Protein AF-Q6W988-F1 (afdb_monomer_lite)

Organism: NCBI:txid39110

Structure (mmCIF, N/CA/C/O backbone):
data_AF-Q6W988-F1
#
_entry.id   AF-Q6W988-F1
#
loop_
_atom_site.group_PDB
_atom_site.id
_atom_site.type_symbol
_atom_site.label_atom_id
_atom_site.label_alt_id
_atom_si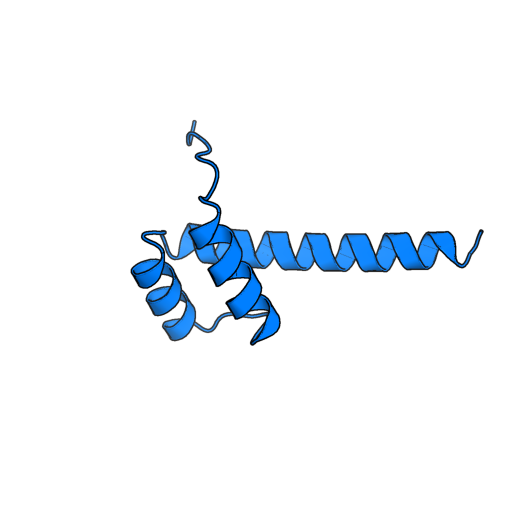te.label_comp_id
_atom_site.label_asym_id
_atom_site.label_entity_id
_atom_site.label_seq_id
_atom_site.pdbx_PDB_ins_code
_atom_site.Cartn_x
_atom_site.Cartn_y
_atom_site.Cartn_z
_atom_site.occupancy
_atom_site.B_iso_or_equiv
_atom_site.auth_seq_id
_atom_site.auth_comp_id
_atom_site.auth_asym_id
_atom_site.auth_atom_id
_atom_site.pdbx_PDB_model_num
ATOM 1 N N . GLU A 1 1 ? 0.554 19.054 10.063 1.00 51.75 1 GLU A N 1
ATOM 2 C CA . GLU A 1 1 ? 1.350 17.808 10.078 1.00 51.75 1 GLU A CA 1
ATOM 3 C C . GLU A 1 1 ? 0.407 16.602 10.045 1.00 51.75 1 GLU A C 1
ATOM 5 O O . GLU A 1 1 ? -0.431 16.469 10.929 1.00 51.75 1 GLU A O 1
ATOM 10 N N . ARG A 1 2 ? 0.420 15.774 8.987 1.00 65.75 2 ARG A N 1
ATOM 11 C CA . ARG A 1 2 ? -0.448 14.580 8.940 1.00 65.75 2 ARG A CA 1
ATOM 12 C C . ARG A 1 2 ? 0.156 13.548 9.895 1.00 65.75 2 ARG A C 1
ATOM 14 O O . ARG A 1 2 ? 1.203 12.988 9.571 1.00 65.75 2 ARG A O 1
ATOM 21 N N . ARG A 1 3 ? -0.468 13.325 11.059 1.00 69.81 3 ARG A N 1
ATOM 22 C CA . ARG A 1 3 ? -0.024 12.298 12.016 1.00 69.81 3 ARG A CA 1
ATOM 23 C C . ARG A 1 3 ? 0.100 10.965 11.282 1.00 69.81 3 ARG A C 1
ATOM 25 O O . ARG A 1 3 ? -0.855 10.494 10.664 1.00 69.81 3 ARG A O 1
ATOM 32 N N . ARG A 1 4 ? 1.300 10.386 11.296 1.00 74.69 4 ARG A N 1
ATOM 33 C CA . ARG A 1 4 ? 1.520 9.042 10.765 1.00 74.69 4 ARG A CA 1
ATOM 34 C C . ARG A 1 4 ? 0.946 8.058 11.770 1.00 74.69 4 ARG A C 1
ATOM 36 O O . ARG A 1 4 ? 1.533 7.850 12.823 1.00 74.69 4 ARG A O 1
ATOM 43 N N . CYS A 1 5 ? -0.183 7.459 11.430 1.00 82.06 5 CYS A N 1
ATOM 44 C CA . CYS A 1 5 ? -0.681 6.299 12.149 1.00 82.06 5 CYS A CA 1
ATOM 45 C C . CYS A 1 5 ? -0.104 5.045 11.478 1.00 82.06 5 CYS A C 1
ATOM 47 O O . CYS A 1 5 ? -0.254 4.905 10.258 1.00 82.06 5 CYS A O 1
ATOM 49 N N . PRO A 1 6 ? 0.593 4.167 12.217 1.00 89.25 6 PRO A N 1
ATOM 50 C CA . PRO A 1 6 ? 1.031 2.893 11.668 1.00 89.25 6 PRO A CA 1
ATOM 51 C C . PRO A 1 6 ? -0.189 2.044 11.290 1.00 89.25 6 PRO A C 1
ATOM 53 O O . PRO A 1 6 ? -1.203 2.058 11.986 1.00 89.25 6 PRO A O 1
ATOM 56 N N . TYR A 1 7 ? -0.084 1.309 10.182 1.00 94.88 7 TYR A N 1
ATOM 57 C CA . TYR A 1 7 ? -1.107 0.340 9.795 1.00 94.88 7 TYR A CA 1
ATOM 58 C C . TYR A 1 7 ? -1.124 -0.824 10.787 1.00 94.88 7 TYR A C 1
ATOM 60 O O . TYR A 1 7 ? -0.078 -1.230 11.302 1.00 94.8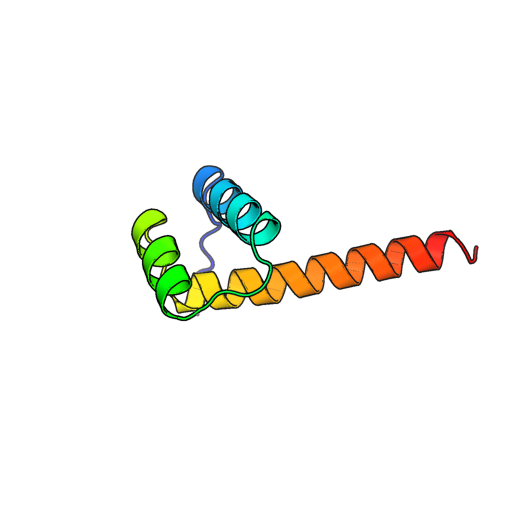8 7 TYR A O 1
ATOM 68 N N . THR A 1 8 ? -2.302 -1.386 11.043 1.00 96.75 8 THR A N 1
ATOM 69 C CA . THR A 1 8 ? -2.423 -2.580 11.885 1.00 96.75 8 THR A CA 1
ATOM 70 C C . THR A 1 8 ? -1.770 -3.790 11.205 1.00 96.75 8 THR A C 1
ATOM 72 O O . THR A 1 8 ? -1.511 -3.795 9.994 1.00 96.75 8 THR A O 1
ATOM 75 N N . LYS A 1 9 ? -1.515 -4.857 11.976 1.00 95.88 9 LYS A N 1
ATOM 76 C CA . LYS A 1 9 ? -0.992 -6.118 11.421 1.00 95.88 9 LYS A CA 1
ATOM 77 C C . LYS A 1 9 ? -1.919 -6.679 10.337 1.00 95.88 9 LYS A C 1
ATOM 79 O O . LYS A 1 9 ? -1.435 -7.093 9.292 1.00 95.88 9 LYS A O 1
ATOM 84 N N . HIS A 1 10 ? -3.232 -6.618 10.564 1.00 96.56 10 HIS A N 1
ATOM 85 C CA . HIS A 1 10 ? -4.241 -7.053 9.599 1.00 96.56 10 HIS A CA 1
ATOM 86 C C . HIS A 1 10 ? -4.207 -6.214 8.313 1.00 96.56 10 HIS A C 1
ATOM 88 O O . HIS A 1 10 ? -4.095 -6.774 7.229 1.00 96.56 10 HIS A O 1
ATOM 94 N N . GLN A 1 11 ? -4.185 -4.880 8.426 1.00 97.44 11 GLN A N 1
ATOM 95 C CA . GLN A 1 11 ? -4.079 -3.998 7.256 1.00 97.44 11 GLN A CA 1
ATOM 96 C C . GLN A 1 11 ? -2.814 -4.282 6.442 1.00 97.44 11 GLN A C 1
ATOM 98 O O . GLN A 1 11 ? -2.860 -4.351 5.219 1.00 97.44 11 GLN A O 1
ATOM 103 N N . THR A 1 12 ? -1.680 -4.476 7.117 1.00 97.19 12 THR A N 1
ATOM 104 C CA . THR A 1 12 ? -0.412 -4.787 6.445 1.00 97.19 12 THR A CA 1
ATOM 105 C C . THR A 1 12 ? -0.463 -6.144 5.741 1.00 97.19 12 THR A C 1
ATOM 107 O O . THR A 1 12 ? 0.019 -6.254 4.618 1.00 97.19 12 THR A O 1
ATOM 110 N N . LEU A 1 13 ? -1.058 -7.157 6.377 1.00 97.69 13 LEU A N 1
ATOM 111 C CA . LEU A 1 13 ? -1.197 -8.499 5.813 1.00 97.69 13 LEU A CA 1
ATOM 112 C C . LEU A 1 13 ? -2.009 -8.484 4.515 1.00 97.69 13 LEU A C 1
ATOM 114 O O . LEU A 1 13 ? -1.553 -9.019 3.510 1.00 97.69 13 LEU A O 1
ATOM 118 N N . GLU A 1 14 ? -3.184 -7.858 4.526 1.00 97.94 14 GLU A N 1
ATOM 119 C CA . GLU A 1 14 ? -4.055 -7.810 3.348 1.00 97.94 14 GLU A CA 1
ATOM 120 C C . GLU A 1 14 ? -3.439 -6.981 2.210 1.00 97.94 14 GLU A C 1
ATOM 122 O O . GLU A 1 14 ? -3.519 -7.372 1.048 1.00 97.94 14 GLU A O 1
ATOM 127 N N . LEU A 1 15 ? -2.726 -5.892 2.527 1.00 98.00 15 LEU A N 1
ATOM 128 C CA . LEU A 1 15 ? -1.971 -5.126 1.527 1.00 98.00 15 LEU A CA 1
ATOM 129 C C . LEU A 1 15 ? -0.842 -5.951 0.881 1.00 98.00 15 LEU A C 1
ATOM 131 O O . LEU A 1 15 ? -0.633 -5.853 -0.328 1.00 98.00 15 LEU A O 1
ATOM 135 N N . GLU A 1 16 ? -0.114 -6.764 1.655 1.00 97.94 16 GLU A N 1
ATOM 136 C CA . GLU A 1 16 ? 0.920 -7.663 1.117 1.00 97.94 16 GLU A CA 1
ATOM 137 C C . GLU A 1 16 ? 0.312 -8.786 0.268 1.00 97.94 16 GLU A C 1
ATOM 139 O O . GLU A 1 16 ? 0.825 -9.050 -0.818 1.00 97.94 16 GLU A O 1
ATOM 144 N N . LYS A 1 17 ? -0.795 -9.404 0.705 1.00 97.38 17 LYS A N 1
ATOM 145 C CA . LYS A 1 17 ? -1.518 -10.410 -0.094 1.00 97.38 17 LYS A CA 1
ATOM 146 C C . LYS A 1 17 ? -1.944 -9.841 -1.444 1.00 97.38 17 LYS A C 1
ATOM 148 O O . LYS A 1 17 ? -1.672 -10.446 -2.478 1.00 97.38 17 LYS A O 1
ATOM 153 N N . GLU A 1 18 ? -2.543 -8.653 -1.438 1.00 97.50 18 GLU A N 1
ATOM 154 C CA . GLU A 1 18 ? -2.967 -7.987 -2.666 1.00 97.50 18 GLU A CA 1
ATOM 155 C C . GLU A 1 18 ? -1.774 -7.650 -3.571 1.00 97.50 18 GLU A C 1
ATOM 157 O O . GLU A 1 18 ? -1.842 -7.830 -4.782 1.00 97.50 18 GLU A O 1
ATOM 162 N N . PHE A 1 19 ? -0.651 -7.207 -2.999 1.00 97.06 19 PHE A N 1
ATOM 163 C CA . PHE A 1 19 ? 0.562 -6.911 -3.763 1.00 97.06 19 PHE A CA 1
ATOM 164 C C . PHE A 1 19 ? 1.170 -8.144 -4.438 1.00 97.06 19 PHE A C 1
ATOM 166 O O . PHE A 1 19 ? 1.701 -8.030 -5.543 1.00 97.06 19 PHE A O 1
ATOM 173 N N . LEU A 1 20 ? 1.116 -9.301 -3.771 1.00 95.75 20 LEU A N 1
ATOM 174 C CA . LEU A 1 20 ? 1.560 -10.580 -4.328 1.00 95.75 20 LEU A CA 1
ATOM 175 C C . LEU A 1 20 ? 0.643 -11.056 -5.458 1.00 95.75 20 LEU A C 1
ATOM 177 O O . LEU A 1 20 ? 1.132 -11.655 -6.411 1.00 95.75 20 LEU A O 1
ATOM 181 N N . TYR A 1 21 ? -0.657 -10.760 -5.371 1.00 96.00 21 TYR A N 1
ATOM 182 C CA . TYR A 1 21 ? -1.609 -11.031 -6.445 1.00 96.00 21 TYR A CA 1
ATOM 183 C C . TYR A 1 21 ? -1.393 -10.100 -7.647 1.00 96.00 21 TYR A C 1
ATOM 185 O O . TYR A 1 21 ? -1.285 -10.554 -8.784 1.00 96.00 21 TYR A O 1
ATOM 193 N N . ASN A 1 22 ? -1.288 -8.790 -7.405 1.00 94.31 22 ASN A N 1
ATOM 194 C CA . ASN A 1 22 ? -0.984 -7.801 -8.430 1.00 94.31 22 ASN A CA 1
ATOM 195 C C . ASN A 1 22 ? -0.226 -6.600 -7.847 1.00 94.31 22 ASN A C 1
ATOM 197 O O . ASN A 1 22 ? -0.727 -5.842 -7.019 1.00 94.31 22 ASN A O 1
ATOM 201 N N . MET A 1 23 ? 0.973 -6.342 -8.365 1.00 95.25 23 MET A N 1
ATOM 202 C CA . MET A 1 23 ? 1.826 -5.241 -7.907 1.00 95.25 23 MET A CA 1
ATOM 203 C C . MET A 1 23 ? 1.312 -3.837 -8.291 1.00 95.25 23 MET A C 1
ATOM 205 O O . MET A 1 23 ? 1.869 -2.822 -7.834 1.00 95.25 23 MET A O 1
ATOM 209 N N . TYR A 1 24 ? 0.284 -3.754 -9.140 1.00 96.31 24 TYR A N 1
ATOM 210 C CA . TYR A 1 24 ? -0.324 -2.521 -9.635 1.00 96.31 24 TYR A CA 1
ATOM 211 C C . TYR A 1 24 ? -1.846 -2.569 -9.496 1.00 96.31 24 TYR A C 1
ATOM 213 O O . TYR A 1 24 ? -2.523 -3.379 -10.114 1.00 96.31 24 TYR A O 1
ATOM 221 N N . LEU A 1 25 ? -2.404 -1.639 -8.726 1.00 95.00 25 LEU A N 1
ATOM 222 C CA . LEU A 1 25 ? -3.851 -1.556 -8.551 1.00 95.00 25 LEU A CA 1
ATOM 223 C C . LEU A 1 25 ? -4.530 -0.830 -9.711 1.00 95.00 25 LEU A C 1
ATOM 225 O O . LEU A 1 25 ? -4.136 0.285 -10.071 1.00 95.00 25 LEU A O 1
ATOM 229 N N . THR A 1 26 ? -5.627 -1.409 -10.195 1.00 96.75 26 THR A N 1
ATOM 230 C CA . THR A 1 26 ? -6.638 -0.695 -10.983 1.00 96.75 26 THR A CA 1
ATOM 231 C C . THR A 1 26 ? -7.426 0.273 -10.089 1.00 96.75 26 THR A C 1
ATOM 233 O O . THR A 1 26 ? -7.253 0.316 -8.865 1.00 96.75 26 THR A O 1
ATOM 236 N N . ARG A 1 27 ? -8.281 1.114 -10.687 1.00 96.38 27 ARG A N 1
ATOM 237 C CA . ARG A 1 27 ? -9.151 2.021 -9.922 1.00 96.38 27 ARG A CA 1
ATOM 238 C C . ARG A 1 27 ? -10.117 1.251 -9.025 1.00 96.38 27 ARG A C 1
ATOM 240 O O . ARG A 1 27 ? -10.171 1.550 -7.837 1.00 96.38 27 ARG A O 1
ATOM 247 N N . ASP A 1 28 ? -10.793 0.255 -9.577 1.00 97.25 28 ASP A N 1
ATOM 248 C CA . ASP A 1 28 ? -11.844 -0.474 -8.867 1.00 97.25 28 ASP A CA 1
ATOM 249 C C . ASP A 1 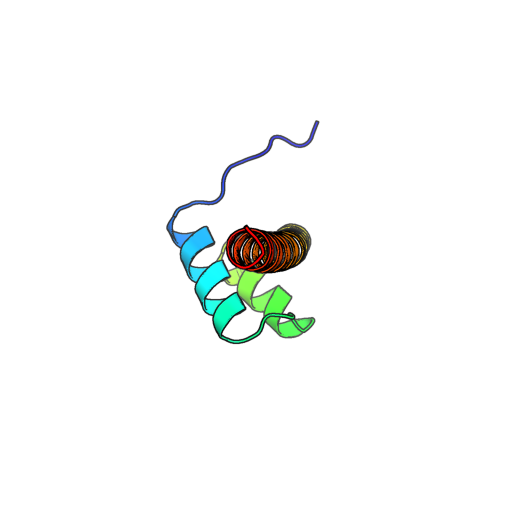28 ? -11.264 -1.301 -7.722 1.00 97.25 28 ASP A C 1
ATOM 251 O O . ASP A 1 28 ? -11.734 -1.209 -6.590 1.00 97.25 28 ASP A O 1
ATOM 255 N N . ARG A 1 29 ? -10.137 -1.988 -7.958 1.00 96.94 29 ARG A N 1
ATOM 256 C CA . ARG A 1 29 ? -9.494 -2.770 -6.897 1.00 96.94 29 ARG A CA 1
ATOM 257 C C . ARG A 1 29 ? -8.976 -1.895 -5.760 1.00 96.94 29 ARG A C 1
ATOM 259 O O . ARG A 1 29 ? -9.050 -2.267 -4.594 1.00 96.94 29 ARG A O 1
ATOM 266 N N . ARG A 1 30 ? -8.480 -0.696 -6.077 1.00 98.06 30 ARG A N 1
ATOM 267 C CA . ARG A 1 30 ? -8.054 0.266 -5.055 1.00 98.06 30 ARG A CA 1
ATOM 268 C C . ARG A 1 30 ? -9.220 0.729 -4.181 1.00 98.06 30 ARG A C 1
ATOM 270 O O . ARG A 1 30 ? -9.006 0.891 -2.984 1.00 98.06 30 ARG A O 1
ATOM 277 N N . LEU A 1 31 ? -10.399 0.960 -4.762 1.00 97.94 31 LEU A N 1
ATOM 278 C CA . LEU A 1 31 ? -11.606 1.325 -4.015 1.00 97.94 31 LEU A CA 1
ATOM 279 C C . LEU A 1 31 ? -12.028 0.196 -3.071 1.00 97.94 31 LEU A C 1
ATOM 281 O O . LEU A 1 31 ? -12.273 0.443 -1.893 1.00 97.94 31 LEU A O 1
ATOM 285 N N . GLU A 1 32 ? -12.032 -1.039 -3.565 1.00 97.69 32 GLU A N 1
ATOM 286 C CA . GLU A 1 32 ? -12.407 -2.216 -2.781 1.00 97.69 32 GLU A CA 1
ATOM 287 C C . GLU A 1 32 ? -11.459 -2.443 -1.593 1.00 97.69 32 GLU A C 1
ATOM 289 O O . GLU A 1 32 ? -11.896 -2.519 -0.446 1.00 97.69 32 GLU A O 1
ATOM 294 N N . VAL A 1 33 ? -10.145 -2.449 -1.840 1.00 97.19 33 VAL A N 1
ATOM 295 C CA . VAL A 1 33 ? -9.124 -2.624 -0.792 1.00 97.19 33 VAL A CA 1
ATOM 296 C C . VAL A 1 33 ? -9.168 -1.483 0.228 1.00 97.19 33 VAL A C 1
ATOM 298 O O . VAL A 1 33 ? -8.995 -1.708 1.425 1.00 97.19 33 VAL A O 1
ATOM 301 N N . ALA A 1 34 ? -9.410 -0.250 -0.225 1.00 97.75 34 ALA A N 1
ATOM 302 C CA . ALA A 1 34 ? -9.579 0.900 0.660 1.00 97.75 34 ALA A CA 1
ATOM 303 C C . ALA A 1 34 ? -10.777 0.709 1.606 1.00 97.75 34 ALA A C 1
ATOM 305 O O . ALA A 1 34 ? -10.626 0.894 2.816 1.00 97.75 34 ALA A O 1
ATOM 306 N N . GLY A 1 35 ? -11.922 0.270 1.071 1.00 97.56 35 GLY A N 1
ATOM 307 C CA . GLY A 1 35 ? -13.122 -0.032 1.852 1.00 97.56 35 GLY A CA 1
ATOM 308 C C . GLY A 1 35 ? -12.905 -1.154 2.867 1.00 97.56 35 GLY A C 1
ATOM 309 O O . GLY A 1 35 ? -13.170 -0.961 4.051 1.00 97.56 35 GLY A O 1
ATOM 310 N N . LEU A 1 36 ? -12.339 -2.287 2.437 1.00 96.88 36 LEU A N 1
ATOM 311 C CA . LEU A 1 36 ? -12.089 -3.448 3.303 1.00 96.88 36 LEU A CA 1
ATOM 312 C C . LEU A 1 36 ? -11.170 -3.123 4.488 1.00 96.88 36 LEU A C 1
ATOM 314 O O . LEU A 1 36 ? -11.360 -3.627 5.592 1.00 96.88 36 LEU A O 1
ATOM 318 N N . LEU A 1 37 ? -10.169 -2.268 4.272 1.00 97.12 37 LEU A N 1
ATOM 319 C CA . LEU A 1 37 ? -9.144 -1.968 5.272 1.00 97.12 37 LEU A CA 1
ATOM 320 C C . LEU A 1 37 ? -9.419 -0.702 6.084 1.00 97.12 37 LEU A C 1
ATOM 322 O O . LEU A 1 37 ? -8.596 -0.351 6.936 1.00 97.12 37 LEU A O 1
ATOM 326 N N . ASN A 1 38 ? -10.544 -0.023 5.839 1.00 96.62 38 ASN A N 1
ATOM 327 C CA . ASN A 1 38 ? -10.845 1.298 6.396 1.00 96.62 38 ASN A CA 1
ATOM 328 C C . ASN A 1 38 ? -9.693 2.295 6.166 1.00 96.62 38 ASN A C 1
ATOM 330 O O . ASN A 1 38 ? -9.260 3.021 7.065 1.00 96.62 38 ASN A O 1
ATOM 334 N N . LEU A 1 39 ? -9.154 2.298 4.946 1.00 96.12 39 LEU A N 1
ATOM 335 C CA . LEU A 1 39 ? -8.106 3.209 4.496 1.00 96.12 39 LEU A CA 1
ATOM 336 C C . LEU A 1 39 ? -8.639 4.098 3.377 1.00 96.12 39 LEU A C 1
ATOM 338 O O . LEU A 1 39 ? -9.583 3.765 2.675 1.00 96.12 39 LEU A O 1
ATOM 342 N N . THR A 1 40 ? -7.992 5.235 3.149 1.00 97.00 40 THR A N 1
ATOM 343 C CA . THR A 1 40 ? -8.276 6.042 1.956 1.00 97.00 40 THR A CA 1
ATOM 344 C C . THR A 1 40 ? -7.604 5.437 0.722 1.00 97.00 40 THR A C 1
ATOM 346 O O . THR A 1 40 ? -6.484 4.922 0.810 1.00 97.00 40 THR A O 1
ATOM 349 N N . GLU A 1 41 ? -8.199 5.608 -0.464 1.00 97.38 41 GLU A N 1
ATOM 350 C CA . GLU A 1 41 ? -7.565 5.228 -1.740 1.00 97.38 41 GLU A CA 1
ATOM 351 C C . GLU A 1 41 ? -6.138 5.782 -1.864 1.00 97.38 41 GLU A C 1
ATOM 353 O O . GLU A 1 41 ? -5.235 5.129 -2.390 1.00 97.38 41 GLU A O 1
ATOM 358 N N . ARG A 1 42 ? -5.913 6.999 -1.352 1.00 96.00 42 ARG A N 1
ATOM 359 C CA . ARG A 1 42 ? -4.598 7.643 -1.341 1.00 96.00 42 ARG A CA 1
ATOM 360 C C . ARG A 1 42 ? -3.594 6.876 -0.481 1.00 96.00 42 ARG A C 1
ATOM 362 O O . ARG A 1 42 ? -2.451 6.727 -0.907 1.00 96.00 42 ARG A O 1
ATOM 369 N N . GLN A 1 43 ? -3.983 6.414 0.708 1.00 96.56 43 GLN A N 1
ATOM 370 C CA . GLN A 1 43 ? -3.115 5.601 1.570 1.00 96.56 43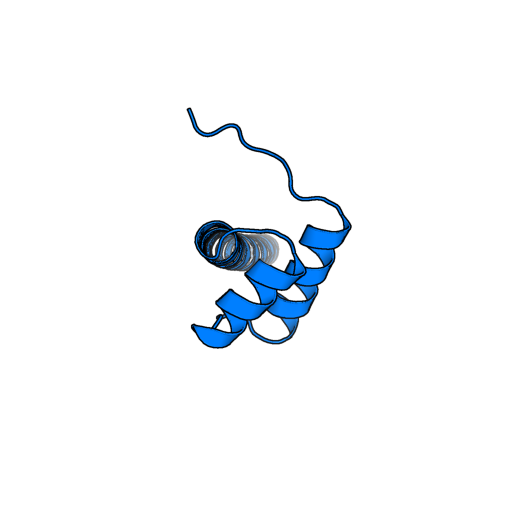 GLN A CA 1
ATOM 371 C C . GLN A 1 43 ? -2.754 4.281 0.894 1.00 96.56 43 GLN A C 1
ATOM 373 O O . GLN A 1 43 ? -1.571 3.944 0.844 1.00 96.56 43 GLN A O 1
ATOM 378 N N . VAL A 1 44 ? -3.736 3.604 0.294 1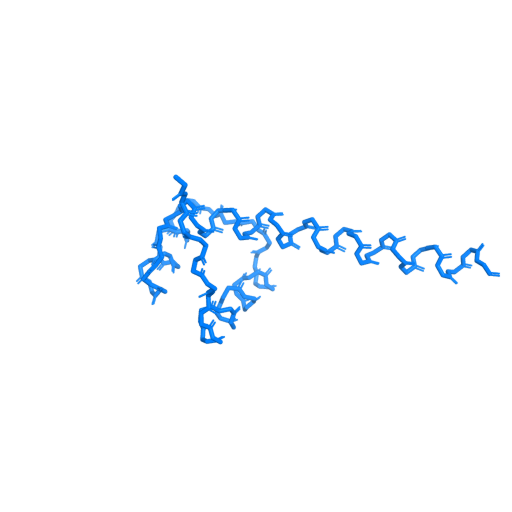.00 97.19 44 VAL A N 1
ATOM 379 C CA . VAL A 1 44 ? -3.514 2.367 -0.467 1.00 97.19 44 VAL A CA 1
ATOM 380 C C . VAL A 1 44 ? -2.563 2.625 -1.645 1.00 97.19 44 VAL A C 1
ATOM 382 O O . VAL A 1 44 ? -1.542 1.952 -1.783 1.00 97.19 44 VAL A O 1
ATOM 385 N N . LYS A 1 45 ? -2.799 3.676 -2.442 1.00 96.81 45 LYS A N 1
ATOM 386 C CA . LYS A 1 45 ? -1.922 4.069 -3.562 1.00 96.81 45 LYS A CA 1
ATOM 387 C C . LYS A 1 45 ? -0.478 4.318 -3.114 1.00 96.81 45 LYS A C 1
ATOM 389 O O . LYS A 1 45 ? 0.454 3.828 -3.754 1.00 96.81 45 LYS A O 1
ATOM 394 N N . ILE A 1 46 ? -0.287 5.072 -2.031 1.00 96.94 46 ILE A N 1
ATOM 395 C CA . ILE A 1 46 ? 1.044 5.382 -1.484 1.00 96.94 46 ILE A CA 1
ATOM 396 C C . ILE A 1 46 ? 1.720 4.120 -0.952 1.00 96.94 46 ILE A C 1
ATOM 398 O O . ILE A 1 46 ? 2.915 3.931 -1.176 1.00 96.94 46 ILE A O 1
ATOM 402 N N . TRP A 1 47 ? 0.976 3.241 -0.278 1.00 97.12 47 TRP A N 1
ATOM 403 C CA . TRP A 1 47 ? 1.524 1.982 0.215 1.00 97.12 47 TRP A CA 1
ATOM 404 C C . TRP A 1 47 ? 2.054 1.127 -0.942 1.00 97.12 47 TRP A C 1
ATOM 406 O O . TRP A 1 47 ? 3.210 0.716 -0.898 1.00 97.12 47 TRP A O 1
ATOM 416 N N . PHE A 1 48 ? 1.292 0.974 -2.031 1.00 97.88 48 PHE A N 1
ATOM 417 C CA . PHE A 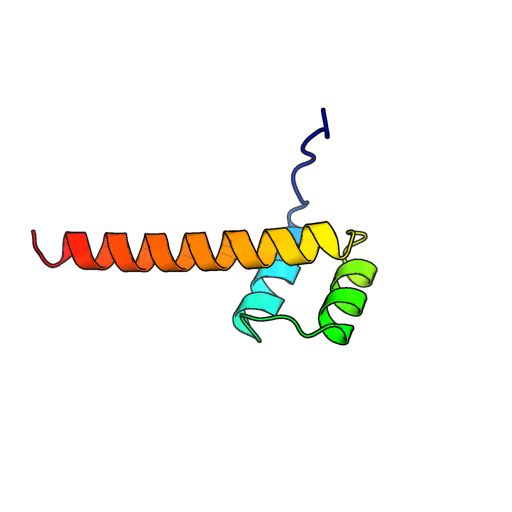1 48 ? 1.730 0.224 -3.217 1.00 97.88 48 PHE A CA 1
ATOM 418 C C . PHE A 1 48 ? 2.970 0.839 -3.882 1.00 97.88 48 PHE A C 1
ATOM 420 O O . PHE A 1 48 ? 3.887 0.123 -4.289 1.00 97.88 48 PHE A O 1
ATOM 427 N N . GLN A 1 49 ? 3.042 2.171 -3.962 1.00 97.56 49 GLN A N 1
ATOM 428 C CA . GLN A 1 49 ? 4.237 2.869 -4.452 1.00 97.56 49 GLN A CA 1
ATOM 429 C C . GLN A 1 49 ? 5.462 2.579 -3.572 1.00 97.56 49 GLN A C 1
ATOM 431 O O . GLN A 1 49 ? 6.509 2.170 -4.079 1.00 97.56 49 GLN A O 1
ATOM 436 N N . ASN A 1 50 ? 5.320 2.715 -2.252 1.00 96.81 50 ASN A N 1
ATOM 437 C CA . ASN A 1 50 ? 6.389 2.429 -1.295 1.00 96.81 50 ASN A CA 1
ATOM 438 C C . ASN A 1 50 ? 6.806 0.955 -1.326 1.00 96.81 50 ASN A C 1
ATOM 440 O O . ASN A 1 50 ? 7.996 0.643 -1.231 1.00 96.81 50 ASN A O 1
ATOM 444 N N . ARG A 1 51 ? 5.848 0.042 -1.507 1.00 97.31 51 ARG A N 1
ATOM 445 C CA . ARG A 1 51 ? 6.101 -1.395 -1.550 1.00 97.31 51 ARG A CA 1
ATOM 446 C C . ARG A 1 51 ? 6.919 -1.807 -2.772 1.00 97.31 51 ARG A C 1
ATOM 448 O O . ARG A 1 51 ? 7.864 -2.587 -2.619 1.00 97.31 51 ARG A O 1
ATOM 455 N N . ARG A 1 52 ? 6.640 -1.231 -3.950 1.00 96.69 52 ARG A N 1
ATOM 456 C CA . ARG A 1 52 ? 7.477 -1.411 -5.155 1.00 96.69 52 ARG A CA 1
ATOM 457 C C . ARG A 1 52 ? 8.887 -0.863 -4.953 1.00 96.69 52 ARG A C 1
ATOM 459 O O . ARG A 1 52 ? 9.857 -1.530 -5.303 1.00 96.69 52 ARG A O 1
ATOM 466 N N . MET A 1 53 ? 9.020 0.309 -4.329 1.00 95.88 53 MET A N 1
ATOM 467 C CA . MET A 1 53 ? 10.338 0.868 -4.004 1.00 95.88 53 MET A CA 1
ATOM 468 C C . MET A 1 53 ? 11.126 -0.035 -3.050 1.00 95.88 53 MET A C 1
ATOM 470 O O . MET A 1 53 ? 12.323 -0.235 -3.254 1.00 95.88 53 MET A O 1
ATOM 474 N N . LYS A 1 54 ? 10.469 -0.621 -2.041 1.00 93.56 54 LYS A N 1
ATOM 475 C CA . LYS A 1 54 ? 11.086 -1.604 -1.140 1.00 93.56 54 LYS A CA 1
ATOM 476 C C . LYS A 1 54 ? 11.563 -2.838 -1.909 1.00 93.56 54 LYS A C 1
ATOM 478 O O . LYS A 1 54 ? 12.713 -3.222 -1.743 1.00 93.56 54 LYS A O 1
ATOM 483 N N . MET A 1 55 ? 10.734 -3.402 -2.789 1.00 92.44 55 MET A N 1
ATOM 484 C CA . MET A 1 55 ? 11.115 -4.548 -3.624 1.00 92.44 55 MET A CA 1
ATOM 485 C C . MET A 1 55 ? 12.347 -4.241 -4.488 1.00 92.44 55 MET A C 1
ATOM 487 O O . MET A 1 55 ? 13.322 -4.985 -4.451 1.00 92.44 55 MET A O 1
ATOM 491 N N . LYS A 1 56 ? 12.350 -3.096 -5.186 1.00 92.06 56 LYS A N 1
ATOM 492 C CA . LYS A 1 56 ? 13.491 -2.650 -6.000 1.00 92.06 56 LYS A CA 1
ATOM 493 C C . LYS A 1 56 ? 14.771 -2.522 -5.168 1.00 92.06 56 LYS A C 1
ATOM 495 O O . LYS A 1 56 ? 15.835 -2.944 -5.609 1.00 92.06 56 LYS A O 1
ATOM 500 N N . LYS A 1 57 ? 14.678 -1.958 -3.957 1.00 90.88 57 LYS A N 1
ATOM 501 C CA . LYS A 1 57 ? 15.822 -1.827 -3.038 1.00 90.88 57 LYS A CA 1
ATOM 502 C C . LYS A 1 57 ? 16.372 -3.180 -2.587 1.00 90.88 57 LYS A C 1
ATOM 504 O O . LYS A 1 57 ? 17.587 -3.305 -2.488 1.00 90.88 57 LYS A O 1
ATOM 509 N N . LEU A 1 58 ? 15.504 -4.159 -2.325 1.00 89.31 58 LEU A N 1
ATOM 510 C CA . LEU A 1 58 ? 15.917 -5.517 -1.960 1.00 89.31 58 LEU A CA 1
ATOM 511 C C . LEU A 1 58 ? 16.662 -6.186 -3.122 1.00 89.31 58 LEU A C 1
ATOM 513 O O . LEU A 1 58 ? 17.811 -6.572 -2.950 1.00 89.31 58 LEU A O 1
ATOM 517 N N . MET A 1 59 ? 16.099 -6.145 -4.333 1.00 86.44 59 MET A N 1
ATOM 518 C CA . MET A 1 59 ? 16.760 -6.665 -5.542 1.00 86.44 59 MET A CA 1
ATOM 519 C C . MET A 1 59 ? 18.133 -6.014 -5.795 1.00 86.44 59 MET A C 1
ATOM 521 O O . MET A 1 59 ? 19.097 -6.674 -6.175 1.00 86.44 59 MET A O 1
ATOM 525 N N . MET A 1 60 ? 18.254 -4.702 -5.561 1.00 82.56 60 MET A N 1
ATOM 526 C CA . MET A 1 60 ? 19.528 -3.977 -5.684 1.00 82.56 60 MET A CA 1
ATOM 527 C C . MET A 1 60 ? 20.547 -4.312 -4.588 1.00 82.56 60 MET A C 1
ATOM 529 O O . MET A 1 60 ? 21.743 -4.091 -4.788 1.00 82.56 60 MET A O 1
ATOM 533 N N . ARG A 1 61 ? 20.098 -4.753 -3.410 1.00 77.88 61 ARG A N 1
ATOM 534 C CA . ARG A 1 61 ? 20.979 -5.181 -2.319 1.00 77.88 61 ARG A CA 1
ATOM 535 C C . ARG A 1 61 ? 21.532 -6.570 -2.611 1.00 77.88 61 ARG A C 1
ATOM 537 O O . ARG A 1 61 ? 22.741 -6.746 -2.520 1.00 77.88 61 ARG A O 1
ATOM 544 N N . ASP A 1 62 ? 20.680 -7.485 -3.058 1.00 71.31 62 ASP A N 1
ATOM 545 C CA . ASP A 1 62 ? 21.088 -8.843 -3.427 1.00 71.31 62 ASP A CA 1
ATOM 546 C C . ASP A 1 62 ? 22.102 -8.810 -4.578 1.00 71.31 62 ASP A C 1
ATOM 548 O O . ASP A 1 62 ? 23.161 -9.425 -4.502 1.00 71.31 62 ASP A O 1
ATOM 552 N N . ARG A 1 63 ? 21.870 -7.962 -5.591 1.00 66.00 63 ARG A N 1
ATOM 553 C CA . ARG A 1 63 ? 22.822 -7.773 -6.697 1.00 66.00 63 ARG A CA 1
ATOM 554 C C . ARG A 1 63 ? 24.175 -7.203 -6.253 1.00 66.00 63 ARG A C 1
ATOM 556 O O . ARG A 1 63 ? 25.186 -7.502 -6.879 1.00 66.00 63 ARG A O 1
ATOM 563 N N . ARG A 1 64 ? 24.222 -6.382 -5.198 1.00 61.88 64 ARG A N 1
ATOM 564 C CA . ARG A 1 64 ? 25.490 -5.886 -4.631 1.00 61.88 64 ARG A CA 1
ATOM 565 C C . ARG A 1 64 ? 26.235 -6.956 -3.837 1.00 61.88 64 ARG A C 1
ATOM 567 O O . ARG A 1 64 ? 27.454 -6.928 -3.840 1.00 61.88 64 ARG A O 1
ATOM 574 N N . SER A 1 65 ? 25.518 -7.892 -3.219 1.00 60.91 65 SER A N 1
ATOM 575 C CA . SER A 1 65 ? 26.118 -9.002 -2.472 1.00 60.91 65 SER A CA 1
ATOM 576 C C . SER A 1 65 ? 26.730 -10.086 -3.364 1.00 60.91 65 SER A C 1
ATOM 578 O O . SER A 1 65 ? 27.544 -10.849 -2.874 1.00 60.91 65 SER A O 1
ATOM 580 N N . ILE A 1 66 ? 26.323 -10.178 -4.635 1.00 58.97 66 ILE A N 1
ATOM 581 C CA . ILE A 1 66 ? 26.882 -11.130 -5.617 1.00 58.97 66 ILE A CA 1
ATOM 582 C C . ILE A 1 66 ? 28.158 -10.582 -6.281 1.00 58.97 66 ILE A C 1
ATOM 584 O O . ILE A 1 66 ? 28.959 -11.344 -6.803 1.00 58.97 66 ILE A O 1
ATOM 588 N N . ASN A 1 67 ? 28.332 -9.256 -6.295 1.00 54.53 67 ASN A N 1
ATOM 589 C CA . ASN A 1 67 ? 29.500 -8.591 -6.890 1.00 54.53 67 ASN A CA 1
ATOM 590 C C . ASN A 1 67 ? 30.552 -8.183 -5.835 1.00 54.53 67 ASN A C 1
ATOM 592 O O . ASN A 1 67 ? 31.395 -7.333 -6.119 1.00 54.53 67 ASN A O 1
ATOM 596 N N . GLN A 1 68 ? 30.455 -8.739 -4.625 1.00 48.06 68 GLN A N 1
ATOM 597 C CA . GLN A 1 68 ? 31.506 -8.761 -3.603 1.00 48.06 68 GLN A CA 1
ATOM 598 C C . GLN A 1 68 ? 32.014 -10.192 -3.491 1.00 48.06 68 GLN A C 1
ATOM 600 O O . GLN A 1 68 ? 33.242 -10.345 -3.335 1.00 48.06 68 GLN A O 1
#

Secondary structure (DSSP, 8-state):
----PPPPHHHHHHHHHHHHH-SS--HHHHHHHHHHHT--HHHHHHHHHHHHHHHHHHHHHHHHHH--

Sequence (68 aa):
ERRRCPYTKHQTLELEKEFLYNMYLTRDRRLEVAGLLNLTERQVKIWFQNRRMKMKKLMMRDRRSINQ

InterPro domains:
  IPR001356 Homeodomain [PF00046] (2-57)
  IPR001356 Homeodomain [PS50071] (1-58)
  IPR001356 Homeodomain [SM00389] (1-62)
  IPR001356 Homeodomain [cd00086] (2-57)
  IPR009057 Homedomain-like superfamily [SSF46689] (2-57)
  IPR017970 Homeobox, conserved site [PS00027] (33-56)
  IPR020479 Homeodomain, metazoa [PR00024] (22-33)
  IPR020479 Homeodomain, metazoa [PR00024] (37-47)
  IPR020479 Homeodomain, metazoa [PR00024] (47-56)
  IPR046333 Homeobox protein Hox-A10/abdominal-B-like [PTHR45874] (3-64)

Foldseek 3Di:
DPDDDDADPVLVVVLVVVCVVPLDDDPVRLVVNCVVRVHDSVVSVVVSVVVVVVVVVVVVVVVVVVVD

Radius of gyration: 14.19 Å; chains: 1; bounding box: 45×29×23 Å

pLDDT: mean 89.89, std 13.16, range [48.06, 98.06]